Protein AF-A0A151A3M2-F1 (afdb_monomer_lite)

pLDDT: mean 82.3, std 11.18, range [41.34, 94.88]

Foldseek 3Di:
DDDPVLQVVLCCVPVHPDFDFPDKFWWWKDDPRDIDTAMWTDGPFWIWGTDRVVSDIDIDGLQQWDDWDWDDDPPFTWIWTDGDDPIIIITGDDDPVSVVVVVVVVCVSVVVVVVVVD

Secondary structure (DSSP, 8-state):
----HHHHHHHHHHH-S-----EEEEEEEEETTEEEEEEEEE-SSEEEEEEGGGTEEEEEEGGGEEEEEEEEETTEEEEEEEETTTEEEEEE--SHHHHHHHHHHHHHHHHHHHHTT-

Organism: NCBI:txid29384

Structure (mmCIF, N/CA/C/O backbone):
data_AF-A0A151A3M2-F1
#
_entry.id   AF-A0A151A3M2-F1
#
loop_
_atom_site.group_PDB
_atom_site.id
_atom_site.type_symbol
_atom_site.label_atom_id
_atom_site.label_alt_id
_atom_site.label_comp_id
_atom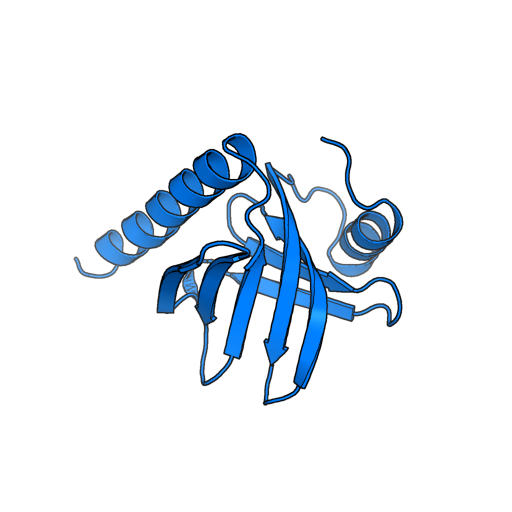_site.label_asym_id
_atom_site.label_entity_id
_atom_site.label_seq_id
_atom_site.pdbx_PDB_ins_code
_atom_site.Cartn_x
_atom_site.Cartn_y
_atom_site.Cartn_z
_atom_site.occupancy
_atom_site.B_iso_or_equiv
_atom_site.auth_seq_id
_atom_site.auth_comp_id
_atom_site.auth_asym_id
_atom_site.auth_atom_id
_atom_site.pdbx_PDB_model_num
ATOM 1 N N . MET A 1 1 ? 5.891 16.741 -6.771 1.00 49.16 1 MET A N 1
ATOM 2 C CA . MET A 1 1 ? 5.789 15.278 -6.587 1.00 49.16 1 MET A CA 1
ATOM 3 C C . MET A 1 1 ? 6.494 14.581 -7.747 1.00 49.16 1 MET A C 1
ATOM 5 O O . MET A 1 1 ? 6.071 14.775 -8.880 1.00 49.16 1 MET A O 1
ATOM 9 N N . SER A 1 2 ? 7.584 13.843 -7.513 1.00 52.25 2 SER A N 1
ATOM 10 C CA . SER A 1 2 ? 8.239 13.049 -8.568 1.00 52.25 2 SER A CA 1
ATOM 11 C C . SER A 1 2 ? 7.750 11.608 -8.463 1.00 52.25 2 SER A C 1
ATOM 13 O O . SER A 1 2 ? 8.127 10.886 -7.543 1.00 52.25 2 SER A O 1
ATOM 15 N N . TYR A 1 3 ? 6.842 11.209 -9.350 1.00 62.12 3 TYR A N 1
ATOM 16 C CA . TYR A 1 3 ? 6.322 9.846 -9.380 1.00 62.12 3 TYR A CA 1
ATOM 17 C C . TYR A 1 3 ? 7.284 8.907 -10.109 1.00 62.12 3 TYR A C 1
ATOM 19 O O . TYR A 1 3 ? 8.009 9.311 -11.020 1.00 62.12 3 TYR A O 1
ATOM 27 N N . TYR A 1 4 ? 7.232 7.614 -9.782 1.00 69.38 4 TYR A N 1
ATOM 28 C CA . TYR A 1 4 ? 7.857 6.583 -10.609 1.00 69.38 4 TYR A CA 1
ATOM 29 C C . TYR A 1 4 ? 7.125 6.529 -11.956 1.00 69.38 4 TYR A C 1
ATOM 31 O O . TYR A 1 4 ? 6.077 5.899 -12.067 1.00 69.38 4 TYR A O 1
ATOM 39 N N . LYS A 1 5 ? 7.661 7.231 -12.963 1.00 69.44 5 LYS A N 1
ATOM 40 C CA . LYS A 1 5 ? 7.000 7.539 -14.247 1.00 69.44 5 LYS A CA 1
ATOM 41 C C . LYS A 1 5 ? 6.306 6.332 -14.891 1.00 69.44 5 LYS A C 1
ATOM 43 O O . LYS A 1 5 ? 5.160 6.438 -15.307 1.00 69.44 5 LYS A O 1
ATOM 48 N N . ASN A 1 6 ? 6.965 5.174 -14.903 1.00 74.94 6 ASN A N 1
ATOM 49 C CA . ASN A 1 6 ? 6.405 3.950 -15.483 1.00 74.94 6 ASN A CA 1
ATOM 50 C C . ASN A 1 6 ? 5.216 3.402 -14.680 1.00 74.94 6 ASN A C 1
ATOM 52 O O . ASN A 1 6 ? 4.223 2.987 -15.268 1.00 74.94 6 ASN A O 1
ATOM 56 N N . ASP A 1 7 ? 5.293 3.428 -13.348 1.00 76.56 7 ASP A N 1
ATOM 57 C CA . ASP A 1 7 ? 4.205 2.959 -12.485 1.00 76.56 7 ASP A CA 1
ATOM 58 C C . ASP A 1 7 ? 3.021 3.948 -12.522 1.00 76.56 7 ASP A C 1
ATOM 60 O O . ASP A 1 7 ? 1.866 3.533 -12.543 1.00 76.56 7 ASP A O 1
ATOM 64 N N . PHE A 1 8 ? 3.286 5.256 -12.622 1.00 76.25 8 PHE A N 1
ATOM 65 C CA . PHE A 1 8 ? 2.238 6.271 -12.770 1.00 76.25 8 PHE A CA 1
ATOM 66 C C . PHE A 1 8 ? 1.505 6.169 -14.118 1.00 76.25 8 PHE A C 1
ATOM 68 O O . PHE A 1 8 ? 0.287 6.293 -14.163 1.00 76.25 8 PHE A O 1
ATOM 75 N N . ASN A 1 9 ? 2.213 5.860 -15.208 1.00 77.06 9 ASN A N 1
ATOM 76 C CA . ASN A 1 9 ? 1.573 5.622 -16.504 1.00 77.06 9 ASN A CA 1
ATOM 77 C C . ASN A 1 9 ? 0.636 4.404 -16.470 1.00 77.06 9 ASN A C 1
ATOM 79 O O . ASN A 1 9 ? -0.441 4.427 -17.063 1.00 77.06 9 ASN A O 1
ATOM 83 N N . VAL A 1 10 ? 1.020 3.334 -15.764 1.00 78.25 10 VAL A N 1
ATOM 84 C CA . VAL A 1 10 ? 0.150 2.158 -15.594 1.00 78.25 10 VAL A CA 1
ATOM 85 C C . VAL A 1 10 ? -1.070 2.495 -14.739 1.00 78.25 10 VAL A C 1
ATOM 87 O O . VAL A 1 10 ? -2.170 2.056 -15.069 1.00 78.25 10 VAL A O 1
ATOM 90 N N . LEU A 1 11 ? -0.899 3.306 -13.690 1.00 79.31 11 LEU A N 1
ATOM 91 C CA . LEU A 1 11 ? -2.003 3.818 -12.876 1.00 79.31 11 LEU A CA 1
ATOM 92 C C . LEU A 1 11 ? -3.049 4.533 -13.748 1.00 79.31 11 LEU A C 1
ATOM 94 O O . LEU A 1 11 ? -4.214 4.137 -13.730 1.00 79.31 11 LEU A O 1
ATOM 98 N N . THR A 1 12 ? -2.642 5.535 -14.531 1.00 78.81 12 THR A N 1
ATOM 99 C CA . THR A 1 12 ? -3.568 6.336 -15.352 1.00 78.81 12 THR A CA 1
ATOM 100 C C . THR A 1 12 ? -4.201 5.520 -16.479 1.00 78.81 12 THR A C 1
ATOM 102 O O . THR A 1 12 ? -5.401 5.624 -16.712 1.00 78.81 12 THR A O 1
ATOM 105 N N . THR A 1 13 ? -3.434 4.634 -17.123 1.00 79.88 13 THR A N 1
ATOM 106 C CA . THR A 1 13 ? -3.938 3.799 -18.229 1.00 79.88 13 THR A CA 1
ATOM 107 C C . THR A 1 13 ? -4.950 2.749 -17.758 1.00 79.88 13 THR A C 1
ATOM 109 O O . THR A 1 13 ? -5.904 2.454 -18.473 1.00 79.88 13 THR A O 1
ATOM 112 N N . LYS A 1 14 ? -4.760 2.153 -16.568 1.00 78.75 14 LYS A N 1
ATOM 113 C CA . LYS A 1 14 ? -5.628 1.065 -16.076 1.00 78.75 14 LYS A CA 1
ATOM 114 C C . LYS A 1 14 ? -6.810 1.519 -15.236 1.00 78.75 14 LYS A C 1
ATOM 116 O O . LYS A 1 14 ? -7.818 0.818 -15.204 1.00 78.75 14 LYS A O 1
ATOM 121 N N . LEU A 1 15 ? -6.660 2.610 -14.490 1.00 74.06 15 LEU A N 1
ATOM 122 C CA . LEU A 1 15 ? -7.639 3.022 -13.483 1.00 74.06 15 LEU A CA 1
ATOM 123 C C . LEU A 1 15 ? -8.364 4.323 -13.852 1.00 74.06 15 LEU A C 1
ATOM 125 O O . LEU A 1 15 ? -9.285 4.711 -13.135 1.00 74.06 15 LEU A O 1
ATOM 129 N N . GLY A 1 16 ? -8.008 4.926 -14.991 1.00 67.94 16 GLY A N 1
ATOM 130 C CA . GLY A 1 16 ? -8.678 6.081 -15.583 1.00 67.94 16 GLY A CA 1
ATOM 131 C C . GLY A 1 16 ? -7.978 7.414 -15.312 1.00 67.94 16 GLY A C 1
ATOM 132 O O . GLY A 1 16 ? -7.086 7.533 -14.468 1.00 67.94 16 GLY A O 1
ATOM 133 N N . GLU A 1 17 ? -8.405 8.435 -16.052 1.00 59.72 17 GLU A N 1
ATOM 134 C CA . GLU A 1 17 ? -7.967 9.823 -15.892 1.00 59.72 17 GLU A CA 1
ATOM 135 C C . GLU A 1 17 ? -8.701 10.479 -14.699 1.00 59.72 17 GLU A C 1
ATOM 137 O O . GLU A 1 17 ? -9.857 10.160 -14.427 1.00 59.72 17 GLU A O 1
ATOM 142 N N . ASN A 1 18 ? -8.034 11.404 -13.991 1.00 72.00 18 ASN A N 1
ATOM 143 C CA . ASN A 1 18 ? -8.522 12.183 -12.826 1.00 72.00 18 ASN A CA 1
ATOM 144 C C . ASN A 1 18 ? -8.358 11.585 -11.416 1.00 72.00 18 ASN A C 1
ATOM 146 O O . ASN A 1 18 ? -9.029 12.018 -10.476 1.00 72.00 18 ASN A O 1
ATOM 150 N N . ILE 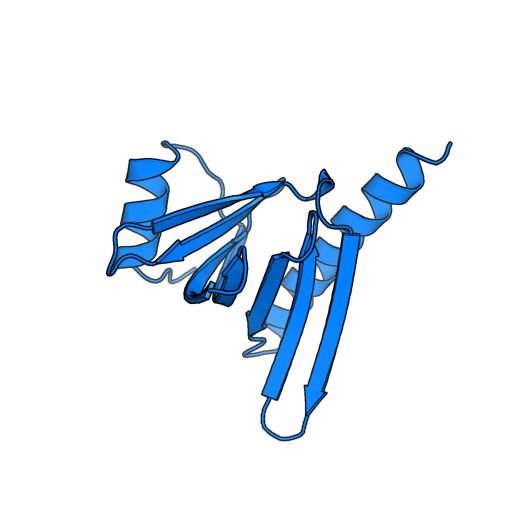A 1 19 ? -7.428 10.652 -11.205 1.00 79.88 19 ILE A N 1
ATOM 151 C CA . ILE A 1 19 ? -7.054 10.260 -9.838 1.00 79.88 19 ILE A CA 1
ATOM 152 C C . ILE A 1 19 ? -6.104 11.314 -9.253 1.00 79.88 19 ILE A C 1
ATOM 154 O O . ILE A 1 19 ? -4.934 11.388 -9.629 1.00 79.88 19 ILE A O 1
ATOM 158 N N . GLU A 1 20 ? -6.594 12.118 -8.308 1.00 84.88 20 GLU A N 1
ATOM 159 C CA . GLU A 1 20 ? -5.751 13.027 -7.525 1.00 84.88 20 GLU A CA 1
ATOM 160 C C . GLU A 1 20 ? -4.849 12.207 -6.595 1.00 84.88 20 GLU A C 1
ATOM 162 O O . GLU A 1 20 ? -5.301 11.621 -5.603 1.00 84.88 20 GLU A O 1
ATOM 167 N N . ILE A 1 21 ? -3.565 12.148 -6.942 1.00 85.50 21 ILE A N 1
ATOM 168 C CA . ILE A 1 21 ? -2.552 11.488 -6.130 1.00 85.50 21 ILE A CA 1
ATOM 169 C C . ILE A 1 21 ? -1.950 12.488 -5.156 1.00 85.50 21 ILE A C 1
ATOM 171 O O . ILE A 1 21 ? -1.354 13.488 -5.547 1.00 85.50 21 ILE A O 1
ATOM 175 N N . LEU A 1 22 ? -2.100 12.169 -3.875 1.00 83.06 22 LEU A N 1
ATOM 176 C CA . LEU A 1 22 ? -1.583 12.950 -2.760 1.00 83.06 22 LEU A CA 1
ATOM 177 C C . LEU A 1 22 ? -0.132 12.587 -2.454 1.00 83.06 22 LEU A C 1
ATOM 179 O O . LEU A 1 22 ? 0.641 13.435 -2.030 1.00 83.06 22 LEU A O 1
ATOM 183 N N . PHE A 1 23 ? 0.235 11.318 -2.644 1.00 83.12 23 PHE A N 1
ATOM 184 C CA . PHE A 1 23 ? 1.560 10.810 -2.309 1.00 83.12 23 PHE A CA 1
ATOM 185 C C . PHE A 1 23 ? 1.832 9.461 -2.979 1.00 83.12 23 PHE A C 1
ATOM 187 O O . PHE A 1 23 ? 0.909 8.734 -3.356 1.00 83.12 23 PHE A O 1
ATOM 194 N N . SER A 1 24 ? 3.111 9.105 -3.098 1.00 86.75 24 SER A N 1
ATOM 195 C CA . SER A 1 24 ? 3.530 7.7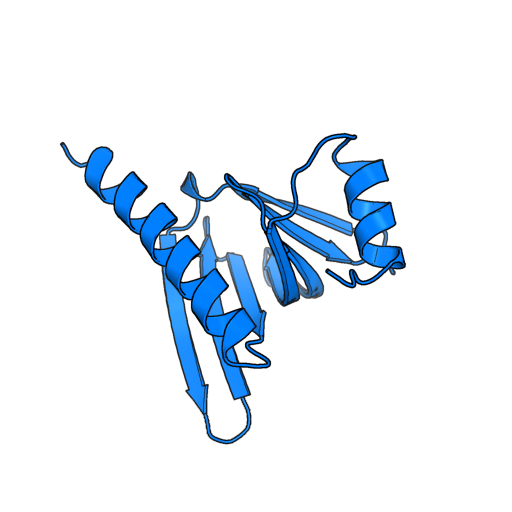75 -3.526 1.00 86.75 24 SER A CA 1
ATOM 196 C C . SER A 1 24 ? 4.728 7.267 -2.735 1.00 86.75 24 SER A C 1
ATOM 198 O O . SER A 1 24 ? 5.679 8.013 -2.526 1.00 86.75 24 SER A O 1
ATOM 200 N N . SER A 1 25 ? 4.736 5.977 -2.406 1.00 88.50 25 SER A N 1
ATOM 201 C CA . SER A 1 25 ? 5.892 5.293 -1.815 1.00 88.50 25 SER A CA 1
ATOM 202 C C . SER A 1 25 ? 6.135 3.950 -2.499 1.00 88.50 25 SER A C 1
ATOM 204 O O . SER A 1 25 ? 5.285 3.464 -3.242 1.00 88.50 25 SER A O 1
ATOM 206 N N . LYS A 1 26 ? 7.287 3.319 -2.273 1.00 90.56 26 LYS A N 1
ATOM 207 C CA . LYS A 1 26 ? 7.462 1.909 -2.626 1.00 90.56 26 LYS A CA 1
ATOM 208 C C . LYS A 1 26 ? 6.950 1.018 -1.515 1.00 90.56 26 LYS A C 1
ATOM 210 O O . LYS A 1 26 ? 6.840 1.397 -0.348 1.00 90.56 26 LYS A O 1
ATOM 215 N N . GLY A 1 27 ? 6.708 -0.221 -1.896 1.00 92.38 27 GLY A N 1
ATOM 216 C CA . GLY A 1 27 ? 6.383 -1.232 -0.930 1.00 92.38 27 GLY A CA 1
ATOM 217 C C . GLY A 1 27 ? 6.213 -2.609 -1.532 1.00 92.38 27 GLY A C 1
ATOM 218 O O . GLY A 1 27 ? 6.475 -2.839 -2.717 1.00 92.38 27 GLY A O 1
ATOM 219 N N . THR A 1 28 ? 5.759 -3.509 -0.676 1.00 94.88 28 THR A N 1
ATOM 220 C CA . THR A 1 28 ? 5.440 -4.888 -1.019 1.00 94.88 28 THR A CA 1
ATOM 221 C C . THR A 1 28 ? 3.947 -5.099 -0.830 1.00 94.88 28 THR A C 1
ATOM 223 O O . THR A 1 28 ? 3.356 -4.625 0.138 1.00 94.88 28 THR A O 1
ATOM 226 N N . PHE A 1 29 ? 3.321 -5.774 -1.776 1.00 93.81 29 PHE A N 1
ATOM 227 C CA . PHE A 1 29 ? 1.917 -6.143 -1.763 1.00 93.81 29 PHE A CA 1
ATOM 228 C C . PHE A 1 29 ? 1.824 -7.657 -1.709 1.00 93.81 29 PHE A C 1
ATOM 230 O O . PHE A 1 29 ? 2.309 -8.328 -2.623 1.00 93.81 29 PHE A O 1
ATOM 237 N N . ASN A 1 30 ? 1.206 -8.180 -0.657 1.00 92.38 30 ASN A N 1
ATOM 238 C CA . ASN A 1 30 ? 0.872 -9.588 -0.545 1.00 92.38 30 ASN A CA 1
ATOM 239 C C . ASN A 1 30 ? -0.627 -9.762 -0.787 1.00 92.38 30 ASN A C 1
ATOM 241 O O . ASN A 1 30 ? -1.460 -9.200 -0.072 1.00 92.38 30 ASN A O 1
ATOM 245 N N . CYS A 1 31 ? -0.957 -10.562 -1.794 1.00 84.69 31 CYS A N 1
ATOM 246 C CA . CYS A 1 31 ? -2.313 -11.034 -2.030 1.00 84.69 31 CYS A CA 1
ATOM 247 C C . CYS A 1 31 ? -2.239 -12.540 -2.229 1.00 84.69 31 CYS A C 1
ATOM 249 O O . CYS A 1 31 ? -1.519 -13.005 -3.121 1.00 84.69 31 CYS A O 1
ATOM 251 N N . ASP A 1 32 ? -2.961 -13.271 -1.382 1.00 80.56 32 ASP A N 1
ATOM 252 C CA . ASP A 1 32 ? -3.090 -14.727 -1.437 1.00 80.56 32 ASP A CA 1
ATOM 253 C C . ASP A 1 32 ? -1.721 -15.438 -1.432 1.00 80.56 32 ASP A C 1
ATOM 255 O O . ASP A 1 32 ? -1.456 -16.332 -2.233 1.00 80.56 32 ASP A O 1
ATOM 259 N N . GLY A 1 33 ? -0.809 -14.979 -0.564 1.00 82.31 33 GLY A N 1
ATOM 260 C CA . GLY A 1 33 ? 0.515 -15.582 -0.370 1.00 82.31 33 GLY A CA 1
ATOM 261 C C . GLY A 1 33 ? 1.581 -15.180 -1.395 1.00 82.31 33 GLY A C 1
ATOM 262 O O . GLY A 1 33 ? 2.713 -15.642 -1.296 1.00 82.31 33 GLY A O 1
ATOM 263 N N . ASN A 1 34 ? 1.260 -14.307 -2.356 1.00 86.94 34 ASN A N 1
ATOM 264 C CA . ASN A 1 34 ? 2.203 -13.870 -3.387 1.00 86.94 34 ASN A CA 1
ATOM 265 C C . ASN A 1 34 ? 2.682 -12.433 -3.158 1.00 86.94 34 ASN A C 1
ATOM 267 O O . ASN A 1 34 ? 1.929 -11.480 -3.396 1.00 86.94 34 ASN A O 1
ATOM 271 N N . ASP A 1 35 ? 3.953 -12.287 -2.784 1.00 91.50 35 ASP A N 1
ATOM 272 C CA . ASP A 1 35 ? 4.607 -10.991 -2.607 1.00 91.50 35 ASP A CA 1
ATOM 273 C C . ASP A 1 35 ? 4.967 -10.331 -3.942 1.00 91.50 35 ASP A C 1
ATOM 275 O O . ASP A 1 35 ? 5.587 -10.922 -4.832 1.00 91.50 35 ASP A O 1
ATOM 279 N N . ARG A 1 36 ? 4.612 -9.052 -4.074 1.00 92.81 36 ARG A N 1
ATOM 280 C CA . ARG A 1 36 ? 4.944 -8.214 -5.229 1.00 92.81 36 ARG A CA 1
ATOM 281 C C . ARG A 1 36 ? 5.562 -6.909 -4.757 1.00 92.81 36 ARG A C 1
ATOM 283 O O . ARG A 1 36 ? 4.944 -6.174 -4.001 1.00 92.81 36 ARG A O 1
ATOM 290 N N . ASN A 1 37 ? 6.749 -6.579 -5.254 1.00 93.19 37 ASN A N 1
ATOM 291 C CA . ASN A 1 37 ? 7.353 -5.264 -5.033 1.00 93.19 37 ASN A CA 1
ATOM 292 C C . ASN A 1 37 ? 6.880 -4.281 -6.103 1.00 93.19 37 ASN A C 1
ATOM 294 O O . ASN A 1 37 ? 6.875 -4.616 -7.292 1.00 93.19 37 ASN A O 1
ATOM 298 N N . GLY A 1 38 ? 6.516 -3.074 -5.685 1.00 92.12 38 GLY A N 1
ATOM 299 C CA . GLY A 1 38 ? 5.964 -2.058 -6.572 1.00 92.12 38 GLY A CA 1
ATOM 300 C C . GLY A 1 38 ? 5.840 -0.700 -5.896 1.00 92.12 38 GLY A C 1
ATOM 301 O O . GLY A 1 38 ? 6.529 -0.403 -4.916 1.00 92.12 38 GLY A O 1
ATOM 302 N N . SER A 1 39 ? 4.970 0.125 -6.458 1.00 92.25 39 SER A N 1
ATOM 303 C CA . SER A 1 39 ? 4.653 1.459 -5.973 1.00 92.25 39 SER A CA 1
ATOM 304 C C . SER A 1 39 ? 3.241 1.513 -5.427 1.00 92.25 39 SER A C 1
ATOM 306 O O . SER A 1 39 ? 2.300 1.017 -6.037 1.00 92.25 39 SER A O 1
ATOM 308 N N . TYR A 1 40 ? 3.109 2.175 -4.292 1.00 91.25 40 TYR A N 1
ATOM 309 C CA . TYR A 1 40 ? 1.852 2.618 -3.742 1.00 91.25 40 TYR A CA 1
ATOM 310 C C . TYR A 1 40 ? 1.601 4.062 -4.143 1.00 91.25 40 TYR A C 1
ATOM 312 O O . TYR A 1 40 ? 2.477 4.909 -3.973 1.00 91.25 40 TYR A O 1
ATOM 320 N N . PHE A 1 41 ? 0.404 4.337 -4.640 1.00 89.88 41 PHE A N 1
ATOM 321 C CA . PHE A 1 41 ? -0.110 5.678 -4.871 1.00 89.88 41 PHE A CA 1
ATOM 322 C C . PHE A 1 41 ? -1.325 5.891 -3.980 1.00 89.88 41 PHE A C 1
ATOM 324 O O . PHE A 1 41 ? -2.206 5.035 -3.900 1.00 89.88 41 PHE A O 1
ATOM 331 N N . PHE A 1 42 ? -1.367 7.029 -3.304 1.00 88.12 42 PHE A N 1
ATOM 332 C CA . PHE A 1 42 ? -2.417 7.365 -2.359 1.00 88.12 42 PHE A CA 1
ATOM 333 C C . PHE A 1 42 ? -3.298 8.458 -2.932 1.00 88.12 42 PHE A C 1
ATOM 335 O O . PHE A 1 42 ? -2.809 9.475 -3.418 1.00 88.12 42 PHE A O 1
ATOM 342 N N . SER A 1 43 ? -4.601 8.249 -2.822 1.00 87.75 43 SER A N 1
ATOM 343 C CA . SER A 1 43 ? -5.621 9.261 -3.082 1.00 87.75 43 SER A CA 1
ATOM 344 C C . SER A 1 43 ? -6.402 9.545 -1.802 1.00 87.75 43 SER A C 1
ATOM 346 O O . SER A 1 43 ? -6.145 8.945 -0.759 1.00 87.75 43 SER A O 1
ATOM 348 N N . LYS A 1 44 ? -7.411 10.412 -1.893 1.00 84.06 44 LYS A N 1
ATOM 349 C CA . LYS A 1 44 ? -8.317 10.713 -0.775 1.00 84.06 44 LYS A CA 1
ATOM 350 C C . LYS A 1 44 ? -9.113 9.503 -0.270 1.00 84.06 44 LYS A C 1
ATOM 352 O O . LYS A 1 44 ? -9.564 9.513 0.867 1.00 84.06 44 LYS A O 1
ATOM 357 N N . THR A 1 45 ? -9.323 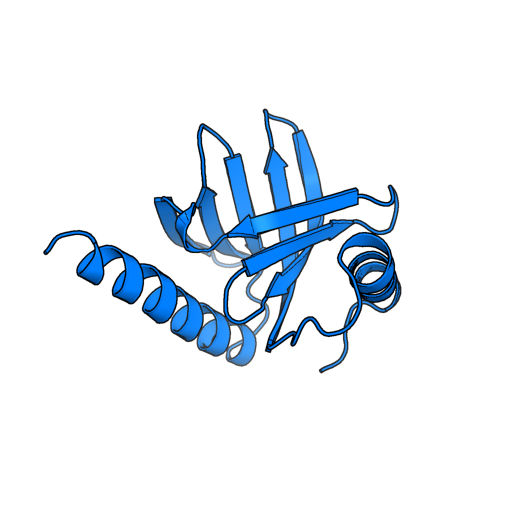8.483 -1.102 1.00 84.88 45 THR A N 1
ATOM 358 C CA . THR A 1 45 ? -10.276 7.391 -0.809 1.00 84.88 45 THR A CA 1
ATOM 359 C C . THR A 1 45 ? -9.694 5.988 -0.964 1.00 84.88 45 THR A C 1
ATOM 361 O O . THR A 1 45 ? -10.279 5.012 -0.488 1.00 84.88 45 THR A O 1
ATOM 364 N N . HIS A 1 46 ? -8.560 5.872 -1.650 1.00 89.81 46 HIS A N 1
ATOM 365 C CA . HIS A 1 46 ? -7.972 4.595 -2.026 1.00 89.81 46 HIS A CA 1
ATOM 366 C C . HIS A 1 46 ? -6.453 4.631 -1.943 1.00 89.81 46 HIS A C 1
ATOM 368 O O . HIS A 1 46 ? -5.812 5.639 -2.264 1.00 89.81 46 HIS A O 1
ATOM 374 N N . LEU A 1 47 ? -5.908 3.462 -1.628 1.00 90.62 47 LEU A N 1
ATOM 375 C CA . LEU A 1 47 ? -4.531 3.081 -1.869 1.00 90.62 47 LEU A CA 1
ATOM 376 C C . LEU A 1 47 ? -4.469 2.244 -3.151 1.00 90.62 47 LEU A C 1
ATOM 378 O O . LEU A 1 47 ? -5.224 1.287 -3.320 1.00 90.62 47 LEU A O 1
ATOM 382 N N . TYR A 1 48 ? -3.558 2.580 -4.053 1.00 91.81 48 TYR A N 1
ATOM 383 C CA . TYR A 1 48 ? -3.338 1.855 -5.299 1.00 91.81 48 TYR A CA 1
ATOM 384 C C . TYR A 1 48 ? -1.964 1.212 -5.275 1.00 91.81 48 TYR A C 1
ATOM 386 O O . TYR A 1 48 ? -0.968 1.919 -5.154 1.00 91.81 48 TYR A O 1
ATOM 394 N N . PHE A 1 49 ? -1.896 -0.106 -5.424 1.00 93.00 49 PHE A N 1
ATOM 395 C CA . PHE A 1 49 ? -0.639 -0.798 -5.671 1.00 93.00 49 PHE A CA 1
ATOM 396 C C . PHE A 1 49 ? -0.450 -1.006 -7.167 1.00 93.00 49 PHE A C 1
ATOM 398 O O . PHE A 1 49 ? -1.306 -1.593 -7.829 1.00 93.00 49 PHE A O 1
ATOM 405 N N . ILE A 1 50 ? 0.688 -0.564 -7.686 1.00 92.31 50 ILE A N 1
ATOM 406 C CA . ILE A 1 50 ? 1.038 -0.655 -9.096 1.00 92.31 50 ILE A CA 1
ATOM 407 C C . ILE A 1 50 ? 2.413 -1.285 -9.237 1.00 92.31 50 ILE A C 1
ATOM 409 O O . ILE A 1 50 ? 3.364 -0.938 -8.532 1.00 92.31 50 ILE A O 1
ATOM 413 N N . ARG A 1 51 ? 2.528 -2.199 -10.193 1.00 89.50 51 ARG A N 1
ATOM 414 C CA . ARG A 1 51 ? 3.797 -2.783 -10.601 1.00 89.50 51 ARG A CA 1
ATOM 415 C C . ARG A 1 51 ? 3.864 -2.724 -12.123 1.00 89.50 51 ARG A C 1
ATOM 417 O O . ARG A 1 51 ? 3.238 -3.514 -12.823 1.00 89.50 51 ARG A O 1
ATOM 424 N N . GLY A 1 52 ? 4.629 -1.768 -12.647 1.00 82.88 52 GLY A N 1
ATOM 425 C CA . GLY A 1 52 ? 4.691 -1.538 -14.088 1.00 82.88 52 GLY A CA 1
ATOM 426 C C . GLY A 1 52 ? 5.267 -2.719 -14.872 1.00 82.88 52 GLY A C 1
ATOM 427 O O . GLY A 1 52 ? 4.790 -3.025 -15.959 1.00 82.88 52 GLY A O 1
ATOM 428 N N . LYS A 1 53 ? 6.243 -3.440 -14.297 1.00 85.38 53 LYS A N 1
ATOM 429 C CA . LYS A 1 53 ? 6.963 -4.530 -14.990 1.00 85.38 53 LYS A CA 1
ATOM 430 C C . LYS A 1 53 ? 6.094 -5.716 -15.426 1.00 85.38 53 LYS A C 1
ATOM 432 O O . LYS A 1 53 ? 6.477 -6.427 -16.341 1.00 85.38 53 LYS A O 1
ATOM 437 N N . ASP A 1 54 ? 4.976 -5.963 -14.757 1.00 86.06 54 ASP A N 1
ATOM 438 C CA . ASP A 1 54 ? 4.003 -7.011 -15.099 1.00 86.06 54 ASP A CA 1
ATOM 439 C C . ASP A 1 54 ? 2.618 -6.420 -15.390 1.00 86.06 54 ASP A C 1
ATOM 441 O O . ASP A 1 54 ? 1.623 -7.141 -15.400 1.00 86.06 54 ASP A O 1
ATOM 445 N N . ASN A 1 55 ? 2.557 -5.103 -15.633 1.00 83.50 55 ASN A N 1
ATOM 446 C CA . ASN A 1 55 ? 1.324 -4.366 -15.876 1.00 83.50 55 ASN A CA 1
ATOM 447 C C . ASN A 1 55 ? 0.253 -4.664 -14.807 1.00 83.50 55 ASN A C 1
ATOM 449 O O . ASN A 1 55 ? -0.925 -4.828 -15.122 1.00 83.50 55 ASN A O 1
ATOM 453 N N . PHE A 1 56 ? 0.642 -4.802 -13.540 1.00 86.69 56 PHE A N 1
ATOM 454 C CA . PHE A 1 56 ? -0.277 -5.142 -12.458 1.00 86.69 56 PHE A CA 1
ATOM 455 C C . PHE A 1 56 ? -0.765 -3.881 -11.746 1.00 86.69 56 PHE A C 1
ATOM 457 O O . PHE A 1 56 ? 0.022 -2.987 -11.429 1.00 86.69 56 PHE A O 1
ATOM 464 N N . ALA A 1 57 ? -2.066 -3.836 -11.467 1.00 89.38 57 ALA A N 1
ATOM 465 C CA . ALA A 1 57 ? -2.694 -2.779 -10.692 1.00 89.38 57 ALA A CA 1
ATOM 466 C C . ALA A 1 57 ? -3.720 -3.383 -9.734 1.00 89.38 57 ALA A C 1
ATOM 468 O O . ALA A 1 57 ? -4.502 -4.251 -10.125 1.00 89.38 57 ALA A O 1
ATOM 469 N N . TYR A 1 58 ? -3.723 -2.909 -8.494 1.00 89.94 58 TYR A N 1
ATOM 470 C CA . TYR A 1 58 ? -4.678 -3.313 -7.474 1.00 89.94 58 TYR A CA 1
ATOM 471 C C . TYR A 1 58 ? -5.137 -2.099 -6.674 1.00 89.94 58 TYR A C 1
ATOM 473 O O . TYR A 1 58 ? -4.332 -1.243 -6.305 1.00 89.94 58 TYR A O 1
ATOM 481 N N . ARG A 1 59 ? -6.439 -2.030 -6.396 1.00 91.00 59 ARG A N 1
ATOM 482 C CA . ARG A 1 59 ? -7.062 -0.944 -5.638 1.00 91.00 59 ARG A CA 1
ATOM 483 C C . ARG A 1 59 ? -7.494 -1.457 -4.269 1.00 91.00 59 ARG A C 1
ATOM 485 O O . ARG A 1 59 ? -8.224 -2.438 -4.187 1.00 91.00 59 ARG A O 1
ATOM 492 N N . ILE A 1 60 ? -7.079 -0.760 -3.218 1.00 90.38 60 ILE A N 1
ATOM 493 C CA . ILE A 1 60 ? -7.446 -1.010 -1.823 1.00 90.38 60 ILE A CA 1
ATOM 494 C C . ILE A 1 60 ? -8.262 0.200 -1.345 1.00 90.38 60 ILE A C 1
ATOM 496 O O . ILE A 1 60 ? -7.694 1.263 -1.076 1.00 90.38 60 ILE A O 1
ATOM 500 N N . PRO A 1 61 ? -9.599 0.099 -1.292 1.00 89.06 61 PRO A N 1
ATOM 501 C CA . PRO A 1 61 ? -10.426 1.108 -0.644 1.00 89.06 61 PRO A CA 1
ATOM 502 C C . PRO A 1 61 ? -10.054 1.241 0.829 1.00 89.06 61 PRO A C 1
ATOM 504 O O . PRO A 1 61 ? -9.907 0.237 1.521 1.00 89.06 61 PRO A O 1
ATOM 507 N N . PHE A 1 62 ? -9.956 2.472 1.333 1.00 87.31 62 PHE A N 1
ATOM 508 C CA . PHE A 1 62 ? -9.635 2.696 2.746 1.00 87.31 62 PHE A CA 1
ATOM 509 C C . PHE A 1 62 ? -10.644 2.050 3.698 1.00 87.31 62 PHE A C 1
ATOM 511 O O . PHE A 1 62 ? -10.267 1.572 4.756 1.00 87.31 62 PHE A O 1
ATOM 518 N N . LYS A 1 63 ? -11.909 1.946 3.280 1.00 84.56 63 LYS A N 1
ATOM 519 C CA . LYS A 1 63 ? -12.969 1.259 4.031 1.00 84.56 63 LYS A CA 1
ATOM 520 C C . LYS A 1 63 ? -12.759 -0.253 4.223 1.00 84.56 63 LYS A C 1
ATOM 522 O O . LYS A 1 63 ? -13.500 -0.831 5.008 1.00 84.56 63 LYS A O 1
ATOM 527 N N . ASP A 1 64 ? -11.850 -0.867 3.463 1.00 88.06 64 ASP A N 1
ATOM 528 C CA . ASP A 1 64 ? -11.556 -2.306 3.510 1.00 88.06 64 ASP A CA 1
ATOM 529 C C . ASP A 1 64 ? -10.263 -2.594 4.304 1.00 88.06 64 ASP A C 1
ATOM 531 O O . ASP A 1 64 ? -9.861 -3.755 4.442 1.00 88.06 64 ASP A O 1
ATOM 535 N N . ILE A 1 65 ? -9.591 -1.541 4.787 1.00 88.81 65 ILE A N 1
ATOM 536 C CA . ILE A 1 65 ? -8.457 -1.643 5.705 1.00 88.81 65 ILE A CA 1
ATOM 537 C C . ILE A 1 65 ? -8.993 -2.074 7.068 1.00 88.81 65 ILE A C 1
ATOM 539 O O . ILE A 1 65 ? -9.994 -1.545 7.528 1.00 88.81 65 ILE A O 1
ATOM 543 N N . LEU A 1 66 ? -8.324 -3.053 7.673 1.00 88.81 66 LEU A N 1
ATOM 544 C CA . LEU A 1 66 ? -8.669 -3.617 8.978 1.00 88.81 66 LEU A CA 1
ATOM 545 C C . LEU A 1 66 ? -7.706 -3.157 10.074 1.00 88.81 66 LEU A C 1
ATOM 547 O O . LEU A 1 66 ? -8.090 -3.039 11.231 1.00 88.81 66 LEU A O 1
ATOM 551 N N . SER A 1 67 ? -6.431 -2.962 9.730 1.00 87.81 67 SER A N 1
ATOM 552 C CA . SER A 1 67 ? -5.425 -2.449 10.658 1.00 87.81 67 SER A CA 1
ATOM 553 C C . SER A 1 67 ? -4.289 -1.760 9.915 1.00 87.81 67 SER A C 1
ATOM 555 O O . SER A 1 67 ? -4.005 -2.067 8.748 1.00 87.81 67 SER A O 1
ATOM 557 N N . ILE A 1 68 ? -3.626 -0.833 10.608 1.00 89.94 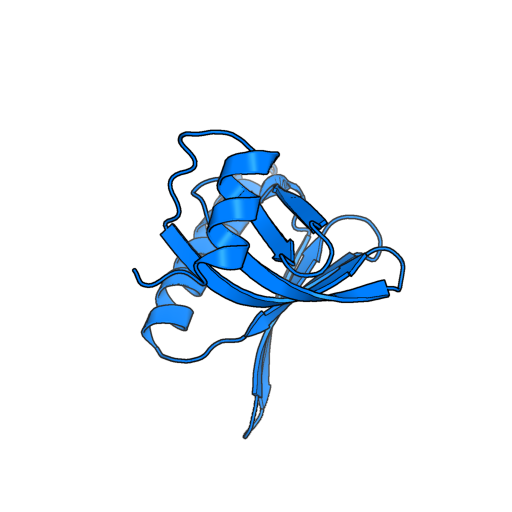68 ILE A N 1
ATOM 558 C CA . ILE A 1 68 ? -2.397 -0.188 10.154 1.00 89.94 68 ILE A CA 1
ATOM 559 C C . ILE A 1 68 ? -1.401 -0.173 11.314 1.00 89.94 68 ILE A C 1
ATOM 561 O O . ILE A 1 68 ? -1.610 0.516 12.309 1.00 89.94 68 ILE A O 1
ATOM 565 N N . ASP A 1 69 ? -0.291 -0.888 11.150 1.00 90.00 69 ASP A N 1
ATOM 566 C CA . ASP A 1 69 ? 0.736 -1.070 12.172 1.00 90.00 69 ASP A CA 1
ATOM 567 C C . ASP A 1 69 ? 2.078 -0.511 11.691 1.00 90.00 69 ASP A C 1
ATOM 569 O O . ASP A 1 69 ? 2.556 -0.833 10.599 1.00 90.00 69 ASP A O 1
ATOM 573 N N . ARG A 1 70 ? 2.733 0.329 12.499 1.00 90.88 70 ARG A N 1
ATOM 574 C CA . ARG A 1 70 ? 4.079 0.825 12.179 1.00 90.88 70 ARG A CA 1
ATOM 575 C C . ARG A 1 70 ? 5.142 -0.102 12.747 1.00 90.88 70 ARG A C 1
ATOM 577 O O . ARG A 1 70 ? 5.215 -0.326 13.952 1.00 90.88 70 ARG A O 1
ATOM 584 N N . HIS A 1 71 ? 6.054 -0.534 11.887 1.00 92.50 71 HIS A N 1
ATOM 585 C CA . HIS A 1 71 ? 7.216 -1.325 12.261 1.00 92.50 71 HIS A CA 1
ATOM 586 C C . HIS A 1 71 ? 8.496 -0.534 12.013 1.00 92.50 71 HIS A C 1
ATOM 588 O O . HIS A 1 71 ? 8.947 -0.383 10.875 1.00 92.50 71 HIS A O 1
ATOM 594 N N . LYS A 1 72 ? 9.116 -0.082 13.104 1.00 90.38 72 LYS A N 1
ATOM 595 C CA . LYS A 1 72 ? 10.395 0.626 13.078 1.00 90.38 72 LYS A CA 1
ATOM 596 C C . LYS A 1 72 ? 11.504 -0.246 13.663 1.00 90.38 72 LYS A C 1
ATOM 598 O O . LYS A 1 72 ? 11.440 -0.671 14.813 1.00 90.38 72 LYS A O 1
ATOM 603 N N . LYS A 1 73 ? 12.534 -0.494 12.861 1.00 89.31 73 LYS A N 1
ATOM 604 C CA . LYS A 1 73 ? 13.811 -1.116 13.231 1.00 89.31 73 LYS A CA 1
ATOM 605 C C . LYS A 1 73 ? 14.949 -0.213 12.762 1.00 89.31 73 LYS A C 1
ATOM 607 O O . LYS A 1 73 ? 14.745 0.649 11.913 1.00 89.31 73 LYS A O 1
ATOM 612 N N . THR A 1 74 ? 16.159 -0.454 13.257 1.00 85.69 74 THR A N 1
ATOM 613 C CA . THR A 1 74 ? 17.355 0.361 12.973 1.00 85.69 74 THR A CA 1
ATOM 614 C C . THR A 1 74 ? 17.588 0.633 11.482 1.00 85.69 74 THR A C 1
ATOM 616 O O . THR A 1 74 ? 17.980 1.734 11.125 1.00 85.69 74 THR A O 1
ATOM 619 N N . LEU A 1 75 ? 17.315 -0.346 10.612 1.00 85.94 75 LEU A N 1
ATOM 620 C CA . LEU A 1 75 ? 17.538 -0.254 9.160 1.00 85.94 75 LEU A CA 1
ATOM 621 C C . LEU A 1 75 ? 16.244 -0.310 8.333 1.00 85.94 75 LEU A C 1
ATOM 623 O O . LEU A 1 75 ? 16.296 -0.418 7.110 1.00 85.94 75 LEU A O 1
ATOM 627 N N . SER A 1 76 ? 15.073 -0.303 8.975 1.00 87.12 76 SER A N 1
ATOM 628 C CA . SER A 1 76 ? 13.801 -0.404 8.258 1.00 87.12 76 SER A CA 1
ATOM 629 C C . SER A 1 76 ? 12.683 0.298 9.009 1.00 87.12 76 SER A C 1
ATOM 631 O O . SER A 1 76 ? 12.399 -0.062 10.149 1.00 87.12 76 SER A O 1
ATOM 633 N N . ASP A 1 77 ? 11.988 1.211 8.345 1.00 92.06 77 ASP A N 1
ATOM 634 C CA . ASP A 1 77 ? 10.766 1.829 8.851 1.00 92.06 77 ASP A CA 1
ATOM 635 C C . ASP A 1 77 ? 9.672 1.642 7.801 1.00 92.06 77 ASP A C 1
ATOM 637 O O . ASP A 1 77 ? 9.860 1.965 6.623 1.00 92.06 77 ASP A O 1
ATOM 641 N N . TYR A 1 78 ? 8.566 1.017 8.191 1.00 92.38 78 TYR A N 1
ATOM 642 C CA . TYR A 1 78 ? 7.461 0.742 7.283 1.00 92.38 78 TYR A CA 1
ATOM 643 C C . TYR A 1 78 ? 6.128 0.666 8.016 1.00 92.38 78 TYR A C 1
ATOM 645 O O . TYR A 1 78 ? 6.068 0.353 9.205 1.00 92.38 78 TYR A O 1
ATOM 653 N N . LEU A 1 79 ? 5.053 0.894 7.270 1.00 92.06 79 LEU A N 1
ATOM 654 C CA . LEU A 1 79 ? 3.715 0.496 7.676 1.00 92.06 79 LEU A CA 1
ATOM 655 C C . LEU A 1 79 ? 3.369 -0.881 7.142 1.00 92.06 79 LEU A C 1
ATOM 657 O O . LEU A 1 79 ? 3.643 -1.177 5.978 1.00 92.06 79 LEU A O 1
ATOM 661 N N . LEU A 1 80 ? 2.716 -1.681 7.970 1.00 93.38 80 LEU A N 1
ATOM 662 C CA . LEU A 1 80 ? 2.004 -2.881 7.582 1.00 93.38 80 LEU A CA 1
ATOM 663 C C . LEU A 1 80 ? 0.506 -2.584 7.629 1.00 93.38 80 LEU A C 1
ATOM 665 O O . LEU A 1 80 ? -0.037 -2.264 8.679 1.00 93.38 80 LEU A O 1
ATOM 669 N N . ILE A 1 81 ? -0.150 -2.667 6.480 1.00 92.25 81 ILE A N 1
ATOM 670 C CA . ILE A 1 81 ? -1.592 -2.481 6.342 1.00 92.25 81 ILE A CA 1
ATOM 671 C C . ILE A 1 81 ? -2.209 -3.850 6.103 1.00 92.25 81 ILE A C 1
ATOM 673 O O . ILE A 1 81 ? -1.853 -4.516 5.128 1.00 92.25 81 ILE A O 1
ATOM 677 N N . THR A 1 82 ? -3.148 -4.250 6.951 1.00 91.88 82 THR A N 1
ATOM 678 C CA . THR A 1 82 ? -3.954 -5.458 6.745 1.00 91.88 82 THR A CA 1
ATOM 679 C C . THR A 1 82 ? -5.283 -5.057 6.123 1.00 91.88 82 THR A C 1
ATOM 681 O O . THR A 1 82 ? -5.938 -4.133 6.601 1.00 91.88 82 THR A O 1
ATOM 684 N N . TYR A 1 83 ? -5.693 -5.726 5.048 1.00 88.88 83 TYR A N 1
ATOM 685 C CA . TYR A 1 83 ? -6.972 -5.463 4.384 1.00 88.88 83 TYR A CA 1
ATOM 686 C C . TYR A 1 83 ? -7.573 -6.768 3.857 1.00 88.88 83 TYR A C 1
ATOM 688 O O . TYR A 1 83 ? -6.862 -7.664 3.400 1.00 88.88 83 TYR A O 1
ATOM 696 N N . GLY A 1 84 ? -8.900 -6.893 3.912 1.00 83.25 84 GLY A N 1
ATOM 697 C CA . GLY A 1 84 ? -9.587 -8.140 3.559 1.00 83.25 84 GLY A CA 1
ATOM 698 C C . GLY A 1 84 ? -9.073 -9.377 4.323 1.00 83.25 84 GLY A C 1
ATOM 699 O O . GLY A 1 84 ? -8.453 -9.280 5.379 1.00 83.25 84 GLY A O 1
ATOM 700 N N . LYS A 1 85 ? -9.335 -10.579 3.792 1.00 80.12 85 LYS A N 1
ATOM 701 C CA . LYS A 1 85 ? -8.902 -11.841 4.414 1.00 80.12 85 LYS A CA 1
ATOM 702 C C . LYS A 1 85 ? -7.480 -12.198 3.963 1.00 80.12 85 LYS A C 1
ATOM 704 O O . LYS A 1 85 ? -7.292 -12.585 2.815 1.00 80.12 85 LYS A O 1
ATOM 709 N N . ASN A 1 86 ? -6.508 -12.105 4.873 1.00 79.44 86 ASN A N 1
ATOM 710 C CA . ASN A 1 86 ? -5.098 -12.494 4.681 1.00 79.44 86 ASN A CA 1
ATOM 711 C C . ASN A 1 86 ? -4.329 -11.722 3.592 1.00 79.44 86 ASN A C 1
ATOM 713 O O . ASN A 1 86 ? -3.419 -12.279 2.977 1.00 79.44 86 ASN A O 1
ATOM 717 N N . LYS A 1 87 ? -4.666 -10.453 3.338 1.00 90.19 87 LYS A N 1
ATOM 718 C CA . LYS A 1 87 ? -3.903 -9.613 2.404 1.00 90.19 87 LYS A CA 1
ATOM 719 C C . LYS A 1 87 ? -3.212 -8.490 3.157 1.00 90.19 87 LYS A C 1
ATOM 721 O O . LYS A 1 87 ? -3.774 -7.916 4.091 1.00 90.19 87 LYS A O 1
ATOM 726 N N . THR A 1 88 ? -1.980 -8.192 2.756 1.00 94.00 88 THR A N 1
ATOM 727 C CA . THR A 1 88 ? -1.171 -7.169 3.418 1.00 94.00 88 THR A CA 1
ATOM 728 C C . THR A 1 88 ? -0.487 -6.249 2.422 1.00 94.00 88 THR A C 1
ATOM 730 O O . THR A 1 88 ? -0.178 -6.610 1.284 1.00 94.00 88 THR A O 1
ATOM 733 N N . ALA A 1 89 ? -0.302 -5.005 2.843 1.00 93.94 89 ALA A N 1
ATOM 734 C CA . ALA A 1 89 ? 0.390 -3.972 2.102 1.00 93.94 89 ALA A CA 1
ATOM 735 C C . ALA A 1 89 ? 1.466 -3.377 3.007 1.00 93.94 89 ALA A C 1
ATOM 737 O O . ALA A 1 89 ? 1.177 -2.727 4.007 1.00 93.94 89 ALA A O 1
ATOM 738 N N . LYS A 1 90 ? 2.725 -3.623 2.659 1.00 94.31 90 LYS A N 1
ATOM 739 C CA . LYS A 1 90 ? 3.888 -3.062 3.336 1.00 94.31 90 LYS A CA 1
ATOM 740 C C . LYS A 1 90 ? 4.344 -1.810 2.607 1.00 94.31 90 LYS A C 1
ATOM 742 O O . LYS A 1 90 ? 4.723 -1.915 1.445 1.00 94.31 90 LYS A O 1
ATOM 747 N N . ILE A 1 91 ? 4.385 -0.664 3.277 1.00 92.69 91 ILE A N 1
ATOM 748 C CA . ILE A 1 91 ? 4.730 0.633 2.676 1.00 92.69 91 ILE A CA 1
ATOM 749 C C . ILE A 1 91 ? 5.955 1.207 3.374 1.00 92.69 91 ILE A C 1
ATOM 751 O O . ILE A 1 91 ? 5.946 1.384 4.589 1.00 92.69 91 ILE A O 1
ATOM 755 N N . VAL A 1 92 ? 7.016 1.476 2.616 1.00 91.06 92 VAL A N 1
ATOM 756 C CA . VAL A 1 92 ? 8.292 1.952 3.166 1.00 91.06 92 VAL A CA 1
ATOM 757 C C . VAL A 1 92 ? 8.196 3.435 3.529 1.00 91.06 92 VAL A C 1
ATOM 759 O O . VAL A 1 92 ? 7.611 4.227 2.786 1.00 91.06 92 VAL A O 1
ATOM 762 N N . ILE A 1 93 ? 8.789 3.809 4.662 1.00 88.44 93 ILE A N 1
ATOM 763 C CA . ILE A 1 93 ? 8.909 5.195 5.117 1.00 88.44 93 ILE A CA 1
ATOM 764 C C . ILE A 1 93 ? 10.347 5.649 4.862 1.00 88.44 93 ILE A C 1
ATOM 766 O O . ILE A 1 93 ? 11.286 5.114 5.448 1.00 88.44 93 ILE A O 1
ATOM 770 N N . TYR A 1 94 ? 10.521 6.621 3.966 1.00 82.00 94 TYR A N 1
ATOM 771 C CA . TYR A 1 94 ? 11.846 7.094 3.552 1.00 82.00 94 TYR A CA 1
ATOM 772 C C . TYR A 1 94 ? 12.343 8.300 4.347 1.00 82.00 94 TYR A C 1
ATOM 774 O O . TYR A 1 94 ? 13.543 8.443 4.562 1.00 82.00 94 TYR A O 1
ATOM 782 N N . ASN A 1 95 ? 11.434 9.188 4.746 1.00 79.88 95 ASN A N 1
ATOM 783 C CA . ASN A 1 95 ? 11.749 10.461 5.387 1.00 79.88 95 ASN A CA 1
ATOM 784 C C . ASN A 1 95 ? 10.570 10.958 6.249 1.00 79.88 95 ASN A C 1
ATOM 786 O O . ASN A 1 95 ? 9.518 10.317 6.316 1.00 79.88 95 ASN A O 1
ATOM 790 N N . SER A 1 96 ? 10.761 12.099 6.917 1.00 78.44 96 SER A N 1
ATOM 791 C CA . SER A 1 96 ? 9.741 12.740 7.760 1.00 78.44 96 SER A CA 1
ATOM 792 C C . SER A 1 96 ? 8.486 13.136 6.980 1.00 78.44 96 SER A C 1
ATOM 794 O O . SER A 1 96 ? 7.386 12.896 7.458 1.00 78.44 96 SER A O 1
ATOM 796 N N . GLU A 1 97 ? 8.633 13.644 5.757 1.00 75.81 97 GLU A N 1
ATOM 797 C CA . GLU A 1 97 ? 7.508 14.023 4.889 1.00 75.81 97 GLU A CA 1
ATOM 798 C C . GLU A 1 97 ? 6.607 12.818 4.561 1.00 75.81 97 GLU A C 1
ATOM 800 O O . GLU A 1 97 ? 5.386 12.875 4.699 1.00 75.81 97 GLU A O 1
ATOM 805 N N . THR A 1 98 ? 7.217 11.679 4.213 1.00 77.69 98 THR A N 1
ATOM 806 C CA . THR A 1 98 ? 6.507 10.411 3.986 1.00 77.69 98 THR A CA 1
ATOM 807 C C . THR A 1 98 ? 5.726 9.999 5.231 1.00 77.69 98 THR A C 1
ATOM 809 O O . THR A 1 98 ? 4.590 9.546 5.124 1.00 77.69 98 THR A O 1
ATOM 812 N N . LEU A 1 99 ? 6.323 10.160 6.415 1.00 80.31 99 LEU A N 1
ATOM 813 C CA . LEU A 1 99 ? 5.694 9.807 7.684 1.00 80.31 99 LEU A CA 1
ATOM 814 C C . LEU A 1 99 ? 4.498 10.711 8.013 1.00 80.31 99 LEU A C 1
ATOM 816 O O . LEU A 1 99 ? 3.466 10.204 8.444 1.00 80.31 99 LEU A O 1
ATOM 820 N N . GLU A 1 100 ? 4.619 12.023 7.817 1.00 81.44 100 GLU A N 1
ATOM 821 C CA . GLU A 1 100 ? 3.546 12.985 8.096 1.00 81.44 100 GLU A CA 1
ATOM 822 C C . GLU A 1 100 ? 2.311 12.719 7.234 1.00 81.44 100 GLU A C 1
ATOM 824 O O . GLU A 1 100 ? 1.202 12.601 7.762 1.00 81.44 100 GLU A O 1
ATOM 829 N N . ILE A 1 101 ? 2.508 12.532 5.926 1.00 77.56 101 ILE A N 1
ATOM 830 C CA . ILE A 1 101 ? 1.409 12.246 4.996 1.00 77.56 101 ILE A CA 1
ATOM 831 C C . ILE A 1 101 ? 0.757 10.899 5.327 1.00 77.56 101 ILE A C 1
ATOM 833 O O . ILE A 1 101 ? -0.467 10.772 5.324 1.00 77.56 101 ILE A O 1
ATOM 837 N N . ILE A 1 102 ? 1.564 9.895 5.664 1.00 79.19 102 ILE A N 1
ATOM 838 C CA . ILE A 1 102 ? 1.069 8.585 6.080 1.00 79.19 102 ILE A CA 1
ATOM 839 C C . ILE A 1 102 ? 0.233 8.676 7.367 1.00 79.19 102 ILE A C 1
ATOM 841 O O . ILE A 1 102 ? -0.853 8.102 7.427 1.00 79.19 102 ILE A O 1
ATOM 845 N N . ASN A 1 103 ? 0.702 9.403 8.382 1.00 80.44 103 ASN A N 1
ATOM 846 C CA . ASN A 1 103 ? -0.023 9.562 9.645 1.00 80.44 103 ASN A CA 1
ATOM 847 C C . ASN A 1 103 ? -1.346 10.307 9.446 1.00 80.44 103 ASN A C 1
ATOM 849 O O . ASN A 1 103 ? -2.365 9.926 10.020 1.00 80.44 103 ASN A O 1
ATOM 853 N N . TYR A 1 104 ? -1.348 11.336 8.597 1.00 81.12 104 TYR A N 1
ATOM 854 C CA . TYR A 1 104 ? -2.571 12.031 8.205 1.00 81.12 104 TYR A CA 1
ATOM 855 C C . TYR A 1 104 ? -3.600 11.065 7.596 1.00 81.12 104 TYR A C 1
ATOM 857 O O . TYR A 1 104 ? -4.777 11.102 7.951 1.00 81.12 104 TYR A O 1
ATOM 865 N N . LEU A 1 105 ? -3.154 10.144 6.740 1.00 76.12 105 LEU A N 1
ATOM 866 C CA . LEU A 1 105 ? -4.026 9.143 6.132 1.00 76.12 105 LEU A CA 1
ATOM 867 C C . LEU A 1 105 ? -4.543 8.118 7.145 1.00 76.12 105 LEU A C 1
ATOM 869 O O . LEU A 1 105 ? -5.729 7.811 7.110 1.00 76.12 105 LEU A O 1
ATOM 873 N N . ILE A 1 106 ? -3.706 7.638 8.072 1.00 76.06 106 ILE A N 1
ATOM 874 C CA . ILE A 1 106 ? -4.157 6.763 9.172 1.00 76.06 106 ILE A CA 1
ATOM 875 C C . ILE A 1 106 ? -5.295 7.434 9.944 1.00 76.06 106 ILE A C 1
ATOM 877 O O . ILE A 1 106 ? -6.322 6.808 10.199 1.00 76.06 106 ILE A O 1
ATOM 881 N N . ASN A 1 107 ? -5.147 8.723 10.261 1.00 82.00 107 ASN A N 1
ATOM 882 C CA . ASN A 1 107 ? -6.182 9.470 10.969 1.00 82.00 107 ASN A CA 1
ATOM 883 C C . ASN A 1 107 ? -7.487 9.537 10.168 1.00 82.00 107 ASN A C 1
ATOM 885 O O . ASN A 1 107 ? -8.560 9.385 10.750 1.00 82.00 107 ASN A O 1
ATOM 889 N N . ILE A 1 108 ? -7.411 9.703 8.842 1.00 76.31 108 ILE A N 1
ATOM 890 C CA . ILE A 1 108 ? -8.592 9.640 7.971 1.00 76.31 108 ILE A CA 1
ATOM 891 C C . ILE A 1 108 ? -9.248 8.261 8.063 1.00 76.31 108 ILE A C 1
ATOM 893 O O . ILE A 1 108 ? -10.446 8.191 8.337 1.00 76.31 108 ILE A O 1
ATOM 897 N N . VAL A 1 109 ? -8.488 7.175 7.885 1.00 75.12 109 VAL A N 1
ATOM 898 C CA . VAL A 1 109 ? -9.028 5.804 7.931 1.00 75.12 109 VAL A CA 1
ATOM 899 C C . VAL A 1 109 ? -9.718 5.532 9.272 1.00 75.12 109 VAL A C 1
ATOM 901 O O . VAL A 1 109 ? -10.891 5.161 9.288 1.00 75.12 109 VAL A O 1
ATOM 904 N N . ASN A 1 110 ? -9.046 5.830 10.384 1.00 73.62 110 ASN A N 1
ATOM 905 C CA . ASN A 1 110 ? -9.574 5.591 11.730 1.00 73.62 110 ASN A CA 1
ATOM 906 C C . ASN A 1 110 ? -10.799 6.466 12.048 1.00 73.62 110 ASN A C 1
ATOM 908 O O . ASN A 1 110 ? -11.725 6.031 12.732 1.00 73.62 110 ASN A O 1
ATOM 912 N N . SER A 1 111 ? -10.843 7.706 11.544 1.00 73.12 111 SER A N 1
ATOM 913 C CA . SER A 1 111 ? -12.002 8.587 11.742 1.00 73.12 111 SER A CA 1
ATOM 914 C C . SER A 1 111 ? -13.263 8.067 11.041 1.00 73.12 111 SER A C 1
ATOM 916 O O . SER A 1 111 ? -14.362 8.213 11.573 1.00 73.12 111 SER A O 1
ATOM 918 N N . VAL A 1 112 ? -13.108 7.410 9.885 1.00 62.75 112 VAL A N 1
ATOM 919 C CA . VAL A 1 112 ? -14.213 6.805 9.128 1.00 62.75 112 VAL A CA 1
ATOM 920 C C . VAL A 1 112 ? -14.735 5.535 9.810 1.00 62.75 112 VAL A C 1
ATOM 922 O O . VAL A 1 112 ? -15.938 5.279 9.772 1.00 62.75 112 VAL A O 1
ATOM 925 N N . GLU A 1 113 ? -13.876 4.743 10.457 1.00 59.16 113 GLU A N 1
ATOM 926 C CA . GLU A 1 113 ? -14.309 3.573 11.240 1.00 59.16 113 GLU A CA 1
ATOM 927 C C . GLU A 1 113 ? -15.137 3.965 12.470 1.00 59.16 113 GLU A C 1
ATOM 929 O O . GLU A 1 113 ? -16.195 3.379 12.723 1.00 59.16 113 GLU A O 1
ATOM 934 N N . ASN A 1 114 ? -14.720 5.017 13.181 1.00 55.66 114 ASN A N 1
ATOM 935 C CA . ASN A 1 114 ? -15.445 5.517 14.351 1.00 55.66 114 ASN A CA 1
ATOM 936 C C . ASN A 1 114 ? -16.855 6.029 14.009 1.00 55.66 114 ASN A C 1
ATOM 938 O O . ASN A 1 114 ? -17.756 5.935 14.836 1.00 55.66 114 ASN A O 1
ATOM 942 N N . GLN A 1 115 ? -17.081 6.515 12.785 1.00 54.31 115 GLN A N 1
ATOM 943 C CA . GLN A 1 115 ? -18.406 6.954 12.328 1.00 54.31 115 GLN A CA 1
ATOM 944 C C . GLN A 1 115 ? -19.354 5.802 11.964 1.00 54.31 115 GLN A C 1
ATOM 946 O O . GLN A 1 115 ? -20.561 6.009 11.936 1.00 54.31 115 GLN A O 1
ATOM 951 N N . LYS A 1 116 ? -18.841 4.597 11.684 1.00 50.78 116 LYS A N 1
ATOM 952 C CA . LYS A 1 116 ? -19.668 3.410 11.382 1.00 50.78 116 LYS A CA 1
ATOM 953 C C . LYS A 1 116 ? -20.138 2.656 12.628 1.00 50.78 116 LYS A C 1
ATOM 955 O O . LYS A 1 116 ? -20.931 1.729 12.503 1.00 50.78 116 LYS A O 1
ATOM 960 N N . SER A 1 117 ? -19.600 3.010 13.792 1.00 48.12 117 SER A N 1
ATOM 961 C CA . SER A 1 117 ? -19.854 2.340 15.073 1.00 48.12 117 SER A CA 1
ATOM 962 C C . SER A 1 117 ? -20.890 3.081 15.939 1.00 48.12 117 SER A C 1
ATOM 964 O O . SER A 1 117 ? -21.069 2.732 17.104 1.00 48.12 117 SER A O 1
ATOM 966 N N . LEU A 1 118 ? -21.537 4.105 15.369 1.00 41.34 118 LEU A N 1
ATOM 967 C CA . LEU A 1 118 ? -22.627 4.916 15.925 1.00 41.34 118 LEU A CA 1
ATOM 968 C C . LEU A 1 118 ? -23.921 4.625 15.160 1.00 41.34 118 LEU A C 1
ATOM 970 O O . LEU A 1 118 ? -24.983 4.611 15.818 1.00 41.34 118 LEU A O 1
#

Rad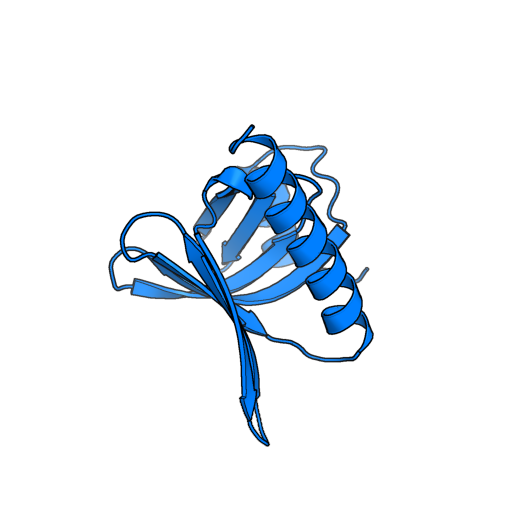ius of gyration: 13.87 Å; chains: 1; bounding box: 40×31×34 Å

Sequence (118 aa):
MSYYKNDFNVLTTKLGENIEILFSSKGTFNCDGNDRNGSYFFSKTHLYFIRGKDNFAYRIPFKDILSIDRHKKTLSDYLLITYGKNKTAKIVIYNSETLEIINYLINIVNSVENQKSL